Protein AF-A0A3S0I4Z0-F1 (afdb_monomer_lite)

Organism: NCBI:txid32062

Radius of gyration: 18.31 Å; chains: 1; bounding box: 37×24×70 Å

Sequence (140 aa):
MTIPAMDVPRPLPHFSWGRVMVGTLLPLALMAAYLQLLIWFNAPANSFSLDAFSTFLPIFTMLLGVPLLALSAWTEVIQSELSDRAFWGAGIAIGALAGYVLSDMAALPAMIHVLPGGLIGVLVALTLRRMWRRAGAIAC

pLDDT: mean 71.62, std 10.05, range [37.91, 86.44]

Secondary structure (DSSP, 8-state):
-PPP---PPPPPPPP-HHHHHHHHHHHHHHHHHHHHHHHHHH-TTS---HHHHHHHHHHHIIIIIHHHHHHHHHHHHH-TTTHHHHHHHHHHHHHHHHHHHHHHHTTS-HHHHHHHHHHHHHHHHHHHHHHHHHHHHH--

Foldseek 3Di:
DDDPPDPDPQDQQDDDPVLLLCLLQQLLVVLLVVVCVVCVPPPVVQDQDPVVSVVVSVVLSPPQSNVQSVVLSVVCVVDVVVSPVSLLVSLLVSQLVSQQVSCVSSVHNSVVRSVVRSVSSNVSSVVSVVVRVVVSVVVD

Structure (mmCIF, N/CA/C/O backbone):
data_AF-A0A3S0I4Z0-F1
#
_entry.id   AF-A0A3S0I4Z0-F1
#
loop_
_atom_site.group_PDB
_atom_site.id
_atom_site.type_symbol
_atom_site.label_atom_id
_atom_site.label_alt_id
_atom_site.label_comp_id
_atom_site.label_asym_id
_atom_site.label_entity_id
_atom_site.label_seq_id
_atom_site.pdbx_PDB_ins_code
_atom_site.Cartn_x
_atom_site.Cartn_y
_atom_site.Cartn_z
_atom_site.occupancy
_atom_site.B_iso_or_equiv
_atom_site.auth_seq_id
_atom_site.auth_comp_id
_atom_site.auth_asym_id
_atom_site.auth_atom_id
_atom_site.pdbx_PDB_model_num
ATOM 1 N N . MET A 1 1 ? -21.032 12.040 49.216 1.00 56.91 1 MET A N 1
ATOM 2 C CA . MET A 1 1 ? -20.822 10.712 48.602 1.00 56.91 1 MET A CA 1
ATOM 3 C C . MET A 1 1 ? -20.731 10.928 47.100 1.00 56.91 1 MET A C 1
ATOM 5 O O . MET A 1 1 ? -21.746 11.201 46.476 1.00 56.91 1 MET A O 1
ATOM 9 N N . THR A 1 2 ? -19.525 10.961 46.541 1.00 62.00 2 THR A N 1
ATOM 10 C CA . THR A 1 2 ? -19.303 11.073 45.094 1.00 62.00 2 THR A CA 1
ATOM 11 C C . THR A 1 2 ? -19.344 9.670 44.507 1.00 62.00 2 THR A C 1
ATOM 13 O O . THR A 1 2 ? -18.544 8.817 44.880 1.00 62.00 2 THR A O 1
ATOM 16 N N . ILE A 1 3 ? -20.323 9.411 43.646 1.00 55.59 3 ILE A N 1
ATOM 17 C CA . ILE A 1 3 ? -20.418 8.150 42.910 1.00 55.59 3 ILE A CA 1
ATOM 18 C C . ILE A 1 3 ? -19.195 8.094 41.977 1.00 55.59 3 ILE A C 1
ATOM 20 O O . ILE A 1 3 ? -18.976 9.067 41.249 1.00 55.59 3 ILE A O 1
ATOM 24 N N . PRO A 1 4 ? -18.368 7.030 42.009 1.00 59.69 4 PRO A N 1
ATOM 25 C CA . PRO A 1 4 ? -17.282 6.879 41.050 1.00 59.69 4 PRO A CA 1
ATOM 26 C C . PRO A 1 4 ? -17.889 6.860 39.649 1.00 59.69 4 PRO A C 1
ATOM 28 O O . PRO A 1 4 ? -18.862 6.146 39.407 1.00 59.69 4 PRO A O 1
ATOM 31 N N . ALA A 1 5 ? -17.355 7.689 38.751 1.00 60.56 5 ALA A N 1
ATOM 32 C CA . ALA A 1 5 ? -17.762 7.678 37.356 1.00 60.56 5 ALA A CA 1
ATOM 33 C C . ALA A 1 5 ? -17.619 6.240 36.844 1.00 60.56 5 ALA A C 1
ATOM 35 O O . ALA A 1 5 ? -16.514 5.702 36.821 1.00 60.56 5 ALA A O 1
ATOM 36 N N . MET A 1 6 ? -18.741 5.596 36.512 1.00 59.97 6 MET A N 1
ATOM 37 C CA . MET A 1 6 ? -18.698 4.327 35.800 1.00 59.97 6 MET A CA 1
ATOM 38 C C . MET A 1 6 ? -17.973 4.588 34.486 1.00 59.97 6 MET A C 1
ATOM 40 O O . MET A 1 6 ? -18.370 5.488 33.742 1.00 59.97 6 MET A O 1
ATOM 44 N N . ASP A 1 7 ? -16.917 3.822 34.223 1.00 58.88 7 ASP A N 1
ATOM 45 C CA . ASP A 1 7 ? -16.251 3.803 32.928 1.00 58.88 7 ASP A CA 1
ATOM 46 C C . ASP A 1 7 ? -17.288 3.408 31.877 1.00 58.88 7 ASP A C 1
ATOM 48 O O . ASP A 1 7 ? -17.629 2.237 31.709 1.00 58.88 7 ASP A O 1
ATOM 52 N N . VAL A 1 8 ? -17.852 4.414 31.207 1.00 58.03 8 VAL A N 1
ATOM 53 C CA . VAL A 1 8 ? -18.765 4.204 30.091 1.00 58.03 8 VAL A CA 1
ATOM 54 C C . VAL A 1 8 ? -17.971 3.436 29.036 1.00 58.03 8 VAL A C 1
ATOM 56 O O . VAL A 1 8 ? -16.929 3.939 28.593 1.00 58.03 8 VAL A O 1
ATOM 59 N N . PRO A 1 9 ? -18.412 2.229 28.633 1.00 54.56 9 PRO A N 1
ATOM 60 C CA . PRO A 1 9 ? -17.736 1.471 27.595 1.00 54.56 9 PRO A CA 1
ATOM 61 C C . PRO A 1 9 ? -17.621 2.354 26.357 1.00 54.56 9 PRO A C 1
ATOM 63 O O . PRO A 1 9 ? -18.632 2.784 25.799 1.00 54.56 9 PRO A O 1
ATOM 66 N N . ARG A 1 10 ? -16.389 2.676 25.946 1.00 60.28 10 ARG A N 1
ATOM 67 C CA . ARG A 1 10 ? -16.190 3.407 24.693 1.00 60.28 10 ARG A CA 1
ATOM 68 C C . ARG A 1 10 ? -16.779 2.555 23.568 1.00 60.28 10 ARG A C 1
ATOM 70 O O . ARG A 1 10 ? -16.507 1.351 23.546 1.00 60.28 10 ARG A O 1
ATOM 77 N N . PRO A 1 11 ? -17.562 3.141 22.648 1.00 55.72 11 PRO A N 1
ATOM 78 C CA . PRO A 1 11 ? -18.112 2.395 21.526 1.00 55.72 11 PRO A CA 1
ATOM 79 C C . PRO A 1 11 ? -16.964 1.732 20.761 1.00 55.72 11 PRO 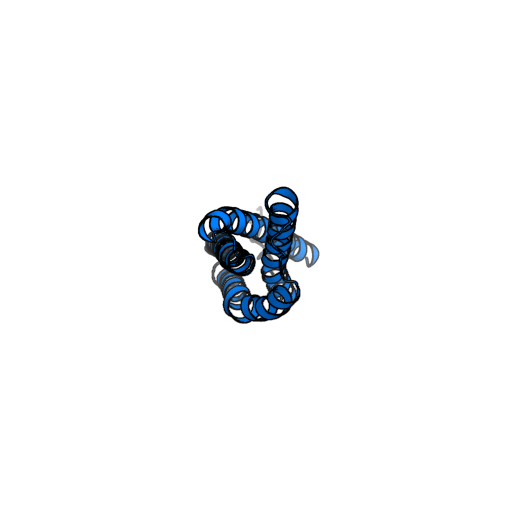A C 1
ATOM 81 O O . PRO A 1 11 ? -15.992 2.386 20.368 1.00 55.72 11 PRO A O 1
ATOM 84 N N . LEU A 1 12 ? -17.061 0.416 20.583 1.00 55.69 12 LEU A N 1
ATOM 85 C CA . LEU A 1 12 ? -16.114 -0.316 19.755 1.00 55.69 12 LEU A CA 1
ATOM 86 C C . LEU A 1 12 ? -16.255 0.178 18.307 1.00 55.69 12 LEU A C 1
ATOM 88 O O . LEU A 1 12 ? -17.379 0.353 17.827 1.00 55.69 12 LEU A O 1
ATOM 92 N N . PRO A 1 13 ? -15.147 0.424 17.589 1.00 58.25 13 PRO A N 1
ATOM 93 C CA . PRO A 1 13 ? -15.223 0.838 16.198 1.00 58.25 13 PRO A CA 1
ATOM 94 C C . PRO A 1 13 ? -15.925 -0.246 15.369 1.00 58.25 13 PRO A C 1
ATOM 96 O O . PRO A 1 13 ? -15.509 -1.401 15.351 1.00 58.25 13 PRO A O 1
ATOM 99 N N . HIS A 1 14 ? -16.989 0.128 14.653 1.00 64.25 14 HIS A N 1
ATOM 100 C CA . HIS A 1 14 ? -17.684 -0.800 13.764 1.00 64.25 14 HIS A CA 1
ATOM 101 C C . HIS A 1 14 ? -16.761 -1.265 12.629 1.00 64.25 14 HIS A C 1
ATOM 103 O O . HIS A 1 14 ? -16.155 -0.451 11.917 1.00 64.25 14 HIS A O 1
ATOM 109 N N . PHE A 1 15 ? -16.689 -2.584 12.444 1.00 65.56 15 PHE A N 1
ATOM 110 C CA . PHE A 1 15 ? -16.046 -3.199 11.288 1.00 65.56 15 PHE A CA 1
ATOM 111 C C . PHE A 1 15 ? -16.719 -2.710 9.995 1.00 65.56 15 PHE A C 1
ATOM 113 O O . PHE A 1 15 ? -17.944 -2.677 9.890 1.00 65.56 15 PHE A O 1
ATOM 120 N N . SER A 1 16 ? -15.919 -2.308 9.005 1.00 71.00 16 SER A N 1
ATOM 121 C CA . SER A 1 16 ? -16.419 -1.801 7.725 1.00 71.00 16 SER A CA 1
ATOM 122 C C . SER A 1 16 ? -15.540 -2.283 6.580 1.00 71.00 16 SER A C 1
ATOM 124 O O . SER A 1 16 ? -14.376 -1.891 6.470 1.00 71.00 16 SER A O 1
ATOM 126 N N . TRP A 1 17 ? -16.135 -3.067 5.680 1.00 69.38 17 TRP A N 1
ATOM 127 C CA . TRP A 1 17 ? -15.495 -3.520 4.444 1.00 69.38 17 TRP A CA 1
ATOM 128 C C . TRP A 1 17 ? -14.996 -2.362 3.576 1.00 69.38 17 TRP A C 1
ATOM 130 O O . TRP A 1 17 ? -13.924 -2.461 2.989 1.00 69.38 17 TRP A O 1
ATOM 140 N N . GLY A 1 18 ? -15.704 -1.227 3.562 1.00 73.81 18 GLY A N 1
ATOM 141 C CA . GLY A 1 18 ? -15.259 -0.033 2.841 1.00 73.81 18 GLY A CA 1
ATOM 142 C C . GLY A 1 18 ? -13.913 0.493 3.347 1.00 73.81 18 GLY A C 1
ATOM 143 O O . GLY A 1 18 ? -13.058 0.861 2.549 1.00 73.81 18 GLY A O 1
ATOM 144 N N . ARG A 1 19 ? -13.669 0.465 4.664 1.00 70.19 19 ARG A N 1
ATOM 145 C CA . ARG A 1 19 ? -12.392 0.915 5.253 1.00 70.19 19 ARG A CA 1
ATOM 146 C C . ARG A 1 19 ? -11.254 -0.060 4.973 1.00 70.19 19 ARG A C 1
ATOM 148 O O . ARG A 1 19 ? -10.139 0.381 4.712 1.00 70.19 19 ARG A O 1
ATOM 155 N N . VAL A 1 20 ? -11.551 -1.360 4.962 1.00 71.56 20 VAL A N 1
ATOM 156 C CA . VAL A 1 20 ? -10.606 -2.402 4.534 1.00 71.56 20 VAL A CA 1
ATOM 157 C C . VAL A 1 20 ? -10.227 -2.194 3.064 1.00 71.56 20 VAL A C 1
ATOM 159 O O . VAL A 1 20 ? -9.044 -2.158 2.737 1.00 71.56 20 VAL A O 1
ATOM 162 N N . MET A 1 21 ? -11.196 -1.954 2.175 1.00 74.19 21 MET A N 1
ATOM 163 C CA . MET A 1 21 ? -10.908 -1.670 0.763 1.00 74.19 21 MET A CA 1
ATOM 164 C C . MET A 1 21 ? -10.097 -0.383 0.577 1.00 74.19 21 MET A C 1
ATOM 166 O O . MET A 1 21 ? -9.104 -0.381 -0.142 1.00 74.19 21 MET A O 1
ATOM 170 N N . VAL A 1 22 ? -10.445 0.705 1.267 1.00 77.50 22 VAL A N 1
ATOM 171 C CA . VAL A 1 22 ? -9.654 1.946 1.201 1.00 77.50 22 VAL A CA 1
ATOM 172 C C . VAL A 1 22 ? -8.230 1.708 1.701 1.00 77.50 22 VAL A C 1
ATOM 174 O O . VAL A 1 22 ? -7.275 2.169 1.082 1.00 77.50 22 VAL A O 1
ATOM 177 N N . GLY A 1 23 ? -8.068 0.954 2.788 1.00 71.69 23 GLY A N 1
ATOM 178 C CA . GLY A 1 23 ? -6.754 0.719 3.367 1.00 71.69 23 GLY A CA 1
ATOM 179 C C . GLY A 1 23 ? -5.833 -0.178 2.555 1.00 71.69 23 GLY A C 1
ATOM 180 O O . GLY A 1 23 ? -4.619 -0.106 2.719 1.00 71.69 23 GLY A O 1
ATOM 181 N N . THR A 1 24 ? -6.400 -0.988 1.669 1.00 74.94 24 THR A N 1
ATOM 182 C CA . THR A 1 24 ? -5.657 -1.870 0.764 1.00 74.94 24 THR A CA 1
ATOM 183 C C . THR A 1 24 ? -5.338 -1.199 -0.560 1.00 74.94 24 THR A C 1
ATOM 185 O O . THR A 1 24 ? -4.229 -1.344 -1.067 1.00 74.94 24 THR A O 1
ATOM 188 N N . LEU A 1 25 ? -6.285 -0.429 -1.097 1.00 78.69 25 LEU A N 1
ATOM 189 C CA . LEU A 1 25 ? -6.142 0.248 -2.383 1.00 78.69 25 LEU A CA 1
ATOM 190 C C . LEU A 1 25 ? -5.256 1.491 -2.295 1.00 78.69 25 LEU A C 1
ATOM 192 O O . LEU A 1 25 ? -4.503 1.774 -3.225 1.00 78.69 25 LEU A O 1
ATOM 196 N N . LEU A 1 26 ? -5.316 2.232 -1.186 1.00 81.25 26 LEU A N 1
ATOM 197 C CA . LEU A 1 26 ? -4.581 3.488 -1.052 1.00 81.25 26 LEU A CA 1
ATOM 198 C C . LEU A 1 26 ? -3.047 3.315 -1.094 1.00 81.25 26 LEU A C 1
ATOM 200 O O . LEU A 1 26 ? -2.412 4.074 -1.826 1.00 81.25 26 LEU A O 1
ATOM 204 N N . PRO A 1 27 ? -2.419 2.335 -0.407 1.00 80.50 27 PRO A N 1
ATOM 205 C CA . PRO A 1 27 ? -0.981 2.098 -0.523 1.00 80.50 27 PRO A CA 1
ATOM 206 C C . PRO A 1 27 ? -0.571 1.710 -1.945 1.00 80.50 27 PRO A C 1
ATOM 208 O O . PRO A 1 27 ? 0.453 2.182 -2.429 1.00 80.50 27 PRO A O 1
ATOM 211 N N . LEU A 1 28 ? -1.386 0.899 -2.631 1.00 79.94 28 LEU A N 1
ATOM 212 C CA . LEU A 1 28 ? -1.139 0.480 -4.013 1.00 79.94 28 LEU A CA 1
ATOM 213 C C . LEU A 1 28 ? -1.180 1.669 -4.977 1.00 79.94 28 LEU A C 1
ATOM 215 O O . LEU A 1 28 ? -0.272 1.833 -5.788 1.00 79.94 28 LEU A O 1
ATOM 219 N N . ALA A 1 29 ? -2.193 2.530 -4.854 1.00 81.81 29 ALA A N 1
ATOM 220 C CA . ALA A 1 29 ? -2.325 3.729 -5.676 1.00 81.81 29 ALA A CA 1
ATOM 221 C C . ALA A 1 29 ? -1.175 4.721 -5.439 1.00 81.81 29 ALA A C 1
ATOM 223 O O . ALA A 1 29 ? -0.592 5.234 -6.394 1.00 81.81 29 ALA A O 1
ATOM 224 N N . LEU A 1 30 ? -0.813 4.961 -4.174 1.00 83.12 30 LEU A N 1
ATOM 225 C CA . LEU A 1 30 ? 0.297 5.850 -3.820 1.00 83.12 30 LEU A CA 1
ATOM 226 C C . LEU A 1 30 ? 1.641 5.304 -4.305 1.00 83.12 30 LEU A C 1
ATOM 228 O O . LEU A 1 30 ? 2.466 6.070 -4.800 1.00 83.12 30 LEU A O 1
ATOM 232 N N . MET A 1 31 ? 1.853 3.993 -4.203 1.00 85.94 31 MET A N 1
ATOM 233 C CA . MET A 1 31 ? 3.080 3.360 -4.671 1.00 85.94 31 MET A CA 1
ATOM 234 C C . MET A 1 31 ? 3.192 3.390 -6.199 1.00 85.94 31 MET A C 1
ATOM 236 O O . MET A 1 31 ? 4.256 3.708 -6.727 1.00 85.94 31 MET A O 1
ATOM 240 N N . ALA A 1 32 ? 2.097 3.143 -6.920 1.00 82.19 32 ALA A N 1
ATOM 241 C CA . ALA A 1 32 ? 2.072 3.274 -8.375 1.00 82.19 32 ALA A CA 1
ATOM 242 C C . ALA A 1 32 ? 2.346 4.717 -8.825 1.00 82.19 32 ALA A C 1
ATOM 244 O O . ALA A 1 32 ? 3.153 4.935 -9.725 1.00 82.19 32 ALA A O 1
ATOM 245 N N . ALA A 1 33 ? 1.746 5.710 -8.158 1.00 82.69 33 ALA A N 1
ATOM 246 C CA . ALA A 1 33 ? 2.013 7.123 -8.430 1.00 82.69 33 ALA A CA 1
ATOM 247 C C . ALA A 1 33 ? 3.482 7.495 -8.162 1.00 82.69 33 ALA A C 1
ATOM 249 O O . ALA A 1 33 ? 4.101 8.198 -8.961 1.00 82.69 33 ALA A O 1
ATOM 250 N N . TYR A 1 34 ? 4.054 6.993 -7.065 1.00 82.69 34 TYR A N 1
ATOM 251 C CA . TYR A 1 34 ? 5.467 7.175 -6.744 1.00 82.69 34 TYR A CA 1
ATOM 252 C C . TYR A 1 34 ? 6.385 6.579 -7.823 1.00 82.69 34 TYR A C 1
ATOM 254 O O . TYR A 1 34 ? 7.295 7.265 -8.287 1.00 82.69 34 TYR A O 1
ATOM 262 N N . LEU A 1 35 ? 6.131 5.345 -8.267 1.00 81.69 35 LEU A N 1
ATOM 263 C CA . LEU A 1 35 ? 6.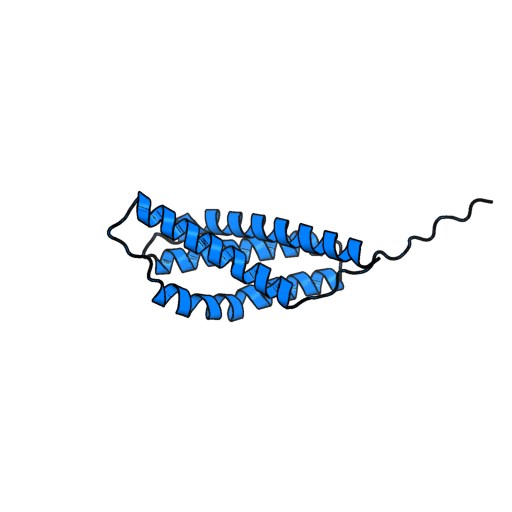935 4.707 -9.314 1.00 81.69 35 LEU A CA 1
ATOM 264 C C . LEU A 1 35 ? 6.780 5.409 -10.662 1.00 81.69 35 LEU A C 1
ATOM 266 O O . LEU A 1 35 ? 7.778 5.625 -11.341 1.00 81.69 35 LEU A O 1
ATOM 270 N N . GLN A 1 36 ? 5.567 5.838 -11.017 1.00 81.38 36 GLN A N 1
ATOM 271 C CA . GLN A 1 36 ? 5.325 6.619 -12.229 1.00 81.38 36 GLN A CA 1
ATOM 272 C C . GLN A 1 36 ? 6.138 7.921 -12.233 1.00 81.38 36 GLN A C 1
ATOM 274 O O . GLN A 1 36 ? 6.760 8.256 -13.241 1.00 81.38 36 GLN A O 1
ATOM 279 N N . LEU A 1 37 ? 6.167 8.644 -11.108 1.00 80.56 37 LEU A N 1
ATOM 280 C CA . LEU A 1 37 ? 6.993 9.844 -10.955 1.00 80.56 37 LEU A CA 1
ATOM 281 C C . LEU A 1 37 ? 8.484 9.505 -11.070 1.00 80.56 37 LEU A C 1
ATOM 283 O O . LEU A 1 37 ? 9.214 10.175 -11.797 1.00 80.56 37 LEU A O 1
ATOM 287 N N . LEU A 1 38 ? 8.941 8.450 -10.392 1.00 80.25 38 LEU A N 1
ATOM 288 C CA . LEU A 1 38 ? 10.347 8.046 -10.404 1.00 80.25 38 LEU A CA 1
ATOM 289 C C . LEU A 1 38 ? 10.827 7.671 -11.812 1.00 80.25 38 LEU A C 1
ATOM 291 O O . LEU A 1 38 ? 11.910 8.099 -12.215 1.00 80.25 38 LEU A O 1
ATOM 295 N N . ILE A 1 39 ? 10.014 6.926 -12.560 1.00 78.94 39 ILE A N 1
ATOM 296 C CA . ILE A 1 39 ? 10.264 6.546 -13.955 1.00 78.94 39 ILE A CA 1
ATOM 297 C C . ILE A 1 39 ? 10.315 7.783 -14.847 1.00 78.94 39 ILE A C 1
ATOM 299 O O . ILE A 1 39 ? 11.257 7.932 -15.622 1.00 78.94 39 ILE A O 1
ATOM 303 N N . TRP A 1 40 ? 9.362 8.706 -14.693 1.00 77.69 40 TRP A N 1
ATOM 304 C CA . TRP A 1 40 ? 9.340 9.942 -15.472 1.00 77.69 40 TRP A CA 1
ATOM 305 C C . TRP A 1 40 ? 10.633 10.755 -15.292 1.00 77.69 40 TRP A C 1
ATOM 307 O O . TRP A 1 40 ? 11.190 11.242 -16.274 1.00 77.69 40 TRP A O 1
ATOM 317 N N . PHE A 1 41 ? 11.155 10.851 -14.066 1.00 81.00 41 PHE A N 1
ATOM 318 C CA . PHE A 1 41 ? 12.375 11.619 -13.797 1.00 81.00 41 PHE A CA 1
ATOM 319 C C . PHE A 1 41 ? 13.684 10.880 -14.113 1.00 81.00 41 PHE A C 1
ATOM 321 O O . PHE A 1 41 ? 14.651 11.535 -14.494 1.00 81.00 41 PHE A O 1
ATOM 328 N N . ASN A 1 42 ? 13.749 9.553 -13.945 1.00 77.00 42 ASN A N 1
ATOM 329 C CA . ASN A 1 42 ? 15.023 8.814 -13.979 1.00 77.00 42 ASN A CA 1
ATOM 330 C C . ASN A 1 42 ? 15.174 7.849 -15.162 1.00 77.00 42 ASN A C 1
ATOM 332 O O . ASN A 1 42 ? 16.298 7.492 -15.510 1.00 77.00 42 ASN A O 1
ATOM 336 N N . ALA A 1 43 ? 14.076 7.397 -15.768 1.00 67.75 43 ALA A N 1
ATOM 337 C CA . ALA A 1 43 ? 14.103 6.395 -16.829 1.00 67.75 43 ALA A CA 1
ATOM 338 C C . ALA A 1 43 ? 12.891 6.537 -17.771 1.00 67.75 43 ALA A C 1
ATOM 340 O O . ALA A 1 43 ? 12.086 5.613 -17.863 1.00 67.75 43 ALA A O 1
ATOM 341 N N . PRO A 1 44 ? 12.756 7.656 -18.511 1.00 63.94 44 PRO A N 1
ATOM 342 C CA . PRO A 1 44 ? 11.593 7.913 -19.370 1.00 63.94 44 PRO A CA 1
ATOM 343 C C . PRO A 1 44 ? 11.441 6.910 -20.526 1.00 63.94 44 PRO A C 1
ATOM 345 O O . PRO A 1 44 ? 10.391 6.858 -21.159 1.00 63.94 44 PRO A O 1
ATOM 348 N N . ALA A 1 45 ? 12.481 6.115 -20.805 1.00 67.94 45 ALA A N 1
ATOM 349 C CA . ALA A 1 45 ? 12.436 5.012 -21.761 1.00 67.94 45 ALA A CA 1
ATOM 350 C C . ALA A 1 45 ? 11.687 3.774 -21.230 1.00 67.94 45 ALA A C 1
ATOM 352 O O . ALA A 1 45 ? 11.224 2.962 -22.027 1.00 67.94 45 ALA A O 1
ATOM 353 N N . ASN A 1 46 ? 11.545 3.635 -19.909 1.00 64.94 46 ASN A N 1
ATOM 354 C CA . ASN A 1 46 ? 10.736 2.589 -19.299 1.00 64.94 46 ASN A CA 1
ATOM 355 C C . ASN A 1 46 ? 9.307 3.116 -19.153 1.00 64.94 46 ASN A C 1
ATOM 357 O O . ASN A 1 46 ? 9.086 4.177 -18.578 1.00 64.94 46 ASN A O 1
ATOM 361 N N . SER A 1 47 ? 8.320 2.390 -19.666 1.00 63.09 47 SER A N 1
ATOM 362 C CA . SER A 1 47 ? 6.912 2.720 -19.461 1.00 63.09 47 SER A CA 1
ATOM 363 C C . SER A 1 47 ? 6.341 1.843 -18.352 1.00 63.09 47 SER A C 1
ATOM 365 O O . SER A 1 47 ? 6.350 0.616 -18.434 1.00 63.09 47 SER A O 1
ATOM 367 N N . PHE A 1 48 ? 5.817 2.469 -17.298 1.00 68.25 48 PHE A N 1
ATOM 368 C CA . PHE A 1 48 ? 4.952 1.761 -16.362 1.00 68.25 48 PHE A CA 1
ATOM 369 C C . PHE A 1 48 ? 3.679 1.355 -17.112 1.00 68.25 48 PHE A C 1
ATOM 371 O O . PHE A 1 48 ? 2.927 2.210 -17.587 1.00 68.25 48 PHE A O 1
ATOM 378 N N . SER A 1 49 ? 3.450 0.053 -17.274 1.00 71.31 49 SER A N 1
ATOM 379 C CA . SER A 1 49 ? 2.281 -0.437 -18.003 1.00 71.31 49 SER A CA 1
ATOM 380 C C . SER A 1 49 ? 1.025 -0.335 -17.133 1.00 71.31 49 SER A C 1
ATOM 382 O O . SER A 1 49 ? 0.870 -1.063 -16.150 1.00 71.31 49 SER A O 1
ATOM 384 N N . LEU A 1 50 ? 0.102 0.555 -17.514 1.00 67.12 50 LEU A N 1
ATOM 385 C CA . LEU A 1 50 ? -1.221 0.676 -16.886 1.00 67.12 50 LEU A CA 1
ATOM 386 C C . LEU A 1 50 ? -2.049 -0.613 -17.021 1.00 67.12 50 LEU A C 1
ATOM 388 O O . LEU A 1 50 ? -2.829 -0.942 -16.125 1.00 67.12 50 LEU A O 1
ATOM 392 N N . ASP A 1 51 ? -1.843 -1.374 -18.095 1.00 66.88 51 ASP A N 1
ATOM 393 C CA . ASP A 1 51 ? -2.500 -2.667 -18.316 1.00 66.88 51 ASP A CA 1
ATOM 394 C C . ASP A 1 51 ? -1.996 -3.719 -17.323 1.00 66.88 51 ASP A C 1
ATOM 396 O O . ASP A 1 51 ? -2.778 -4.458 -16.717 1.00 66.88 51 ASP A O 1
ATOM 400 N N . ALA A 1 52 ? -0.684 -3.740 -17.073 1.00 66.44 52 ALA A N 1
ATOM 401 C CA . ALA A 1 52 ? -0.118 -4.592 -16.037 1.00 66.44 52 ALA A CA 1
ATOM 402 C C . ALA A 1 52 ? -0.649 -4.162 -14.659 1.00 66.44 52 ALA A C 1
ATOM 404 O O . ALA A 1 52 ? -1.149 -4.993 -13.900 1.00 66.44 52 ALA A O 1
ATOM 405 N N . PHE A 1 53 ? -0.633 -2.860 -14.350 1.00 68.25 53 PHE A N 1
ATOM 406 C CA . PHE A 1 53 ? -1.155 -2.332 -13.086 1.00 68.25 53 PHE A CA 1
ATOM 407 C C . PHE A 1 53 ? -2.620 -2.719 -12.838 1.00 68.25 53 PHE A C 1
ATOM 409 O O . PHE A 1 53 ? -2.947 -3.226 -11.767 1.00 68.25 53 PHE A O 1
ATOM 416 N N . SER A 1 54 ? -3.495 -2.541 -13.830 1.00 70.12 54 SER A N 1
ATOM 417 C CA . SER A 1 54 ? -4.923 -2.866 -13.713 1.00 70.12 54 SER A CA 1
ATOM 418 C C . SER A 1 54 ? -5.203 -4.366 -13.575 1.00 70.12 54 SER A C 1
ATOM 420 O O . SER A 1 54 ? -6.192 -4.736 -12.943 1.00 70.12 54 SER A O 1
ATOM 422 N N . THR A 1 55 ? -4.314 -5.228 -14.075 1.00 69.00 55 THR A N 1
ATOM 423 C CA . THR A 1 55 ? -4.411 -6.688 -13.912 1.00 69.00 55 THR A CA 1
ATOM 424 C C . THR A 1 55 ? -3.956 -7.143 -12.522 1.00 69.00 55 THR A C 1
ATOM 426 O O . THR A 1 55 ? -4.588 -8.005 -11.907 1.00 69.00 55 THR A O 1
ATOM 429 N N . PHE A 1 56 ? -2.879 -6.557 -11.990 1.00 66.25 56 PHE A N 1
ATOM 430 C CA . PHE A 1 56 ? -2.309 -6.960 -10.700 1.00 66.25 56 PHE A CA 1
ATOM 431 C C . PHE A 1 56 ? -2.990 -6.302 -9.496 1.00 66.25 56 PHE A C 1
ATOM 433 O O . PHE A 1 56 ? -3.063 -6.919 -8.433 1.00 66.25 56 PHE A O 1
ATOM 440 N N . LEU A 1 57 ? -3.535 -5.091 -9.646 1.00 70.56 57 LEU A N 1
ATOM 441 C CA . LEU A 1 57 ? -4.193 -4.345 -8.566 1.00 70.56 57 LEU A CA 1
ATOM 442 C C . LEU A 1 57 ? -5.326 -5.141 -7.872 1.00 70.56 57 LEU A C 1
ATOM 444 O O . LEU A 1 57 ? -5.320 -5.208 -6.636 1.00 70.56 57 LEU A O 1
ATOM 448 N N . PRO A 1 58 ? -6.267 -5.792 -8.590 1.00 68.50 58 PRO A N 1
ATOM 449 C CA . PRO A 1 58 ? -7.322 -6.592 -7.969 1.00 68.50 58 PRO A CA 1
ATOM 450 C C . PRO A 1 58 ? -6.762 -7.825 -7.260 1.00 68.50 58 PRO A C 1
ATOM 452 O O . PRO A 1 58 ? -7.174 -8.127 -6.141 1.00 68.50 58 PRO A O 1
ATOM 455 N N . ILE A 1 59 ? -5.786 -8.498 -7.879 1.00 69.69 59 ILE A N 1
ATOM 456 C CA . ILE A 1 59 ? -5.145 -9.705 -7.341 1.00 69.69 59 ILE A CA 1
ATOM 457 C C . ILE A 1 59 ? -4.450 -9.380 -6.016 1.00 69.69 59 ILE A C 1
ATOM 459 O O . ILE A 1 59 ? -4.636 -10.080 -5.022 1.00 69.69 59 ILE A O 1
ATOM 463 N N . PHE A 1 60 ? -3.716 -8.270 -5.968 1.00 65.50 60 PHE A N 1
ATOM 464 C CA . PHE A 1 60 ? -3.011 -7.819 -4.771 1.00 65.50 60 PHE A CA 1
ATOM 465 C C . PHE A 1 60 ? -3.950 -7.470 -3.622 1.00 65.50 60 PHE A C 1
ATOM 467 O O . PHE A 1 60 ? -3.741 -7.846 -2.463 1.00 65.50 60 PHE A O 1
ATOM 474 N N . THR A 1 61 ? -5.014 -6.753 -3.971 1.00 67.38 61 THR A N 1
ATOM 475 C CA . THR A 1 61 ? -6.052 -6.348 -3.032 1.00 67.38 61 THR A CA 1
ATOM 476 C C . THR A 1 61 ? -6.743 -7.581 -2.453 1.00 67.38 61 THR A C 1
ATOM 478 O O . THR A 1 61 ? -6.897 -7.669 -1.238 1.00 67.38 61 THR A O 1
ATOM 481 N N . MET A 1 62 ? -7.093 -8.563 -3.289 1.00 67.62 62 MET A N 1
ATOM 482 C CA . MET A 1 62 ? -7.813 -9.769 -2.870 1.00 67.62 62 MET A CA 1
ATOM 483 C C . MET A 1 62 ? -6.954 -10.763 -2.083 1.00 67.62 62 MET A C 1
ATOM 485 O O . MET A 1 62 ? -7.423 -11.291 -1.077 1.00 67.62 62 MET A O 1
ATOM 489 N N . LEU A 1 63 ? -5.718 -11.030 -2.514 1.00 66.69 63 LEU A N 1
ATOM 490 C CA . LEU A 1 63 ? -4.902 -12.099 -1.927 1.00 66.69 63 LEU A CA 1
ATOM 491 C C . LEU A 1 63 ? -4.215 -11.701 -0.620 1.00 66.69 63 LEU A C 1
ATOM 493 O O . LEU A 1 63 ? -3.932 -12.568 0.203 1.00 66.69 63 LEU A O 1
ATOM 497 N N . LEU A 1 64 ? -3.910 -10.416 -0.434 1.00 64.81 64 LEU A N 1
ATOM 498 C CA . LEU A 1 64 ? -2.994 -9.979 0.625 1.00 64.81 64 LEU A CA 1
ATOM 499 C C . LEU A 1 64 ? -3.508 -8.764 1.376 1.00 64.81 64 LEU A C 1
ATOM 501 O O . LEU A 1 64 ? -3.577 -8.791 2.604 1.00 64.81 64 LEU A O 1
ATOM 505 N N . GLY A 1 65 ? -3.924 -7.725 0.651 1.00 66.38 65 GLY A N 1
ATOM 506 C CA . GLY A 1 65 ? -4.436 -6.516 1.276 1.00 66.38 65 GLY A CA 1
ATOM 507 C C . GLY A 1 65 ? -5.643 -6.806 2.169 1.00 66.38 65 GLY A C 1
ATOM 508 O O . GLY A 1 65 ? -5.633 -6.493 3.361 1.00 66.38 65 GLY A O 1
ATOM 509 N N . VAL A 1 66 ? -6.695 -7.379 1.580 1.00 69.62 66 VAL A N 1
ATOM 510 C CA . VAL A 1 66 ? -7.974 -7.600 2.259 1.00 69.62 66 VAL A CA 1
ATOM 511 C C . VAL A 1 66 ? -7.811 -8.559 3.440 1.00 69.62 66 VAL A C 1
ATOM 513 O O . VAL A 1 66 ? -8.267 -8.196 4.521 1.00 69.62 66 VAL A O 1
ATOM 516 N N . PRO A 1 67 ? -7.115 -9.706 3.318 1.00 70.00 67 PRO A N 1
ATOM 517 C CA . PRO A 1 67 ? -6.871 -10.590 4.455 1.00 70.00 67 PRO A CA 1
ATOM 518 C C . PRO A 1 67 ? -6.089 -9.929 5.592 1.00 70.00 67 PRO A C 1
ATOM 520 O O . PRO A 1 67 ? -6.487 -10.067 6.745 1.00 70.00 67 PRO A O 1
ATOM 523 N N . LEU A 1 68 ? -5.019 -9.178 5.301 1.00 68.19 68 LEU A N 1
ATOM 524 C CA . LEU A 1 68 ? -4.188 -8.546 6.336 1.00 68.19 68 LEU A CA 1
ATOM 525 C C . LEU A 1 68 ? -4.923 -7.420 7.073 1.00 68.19 68 LEU A C 1
ATOM 527 O O . LEU A 1 68 ? -4.814 -7.314 8.295 1.00 68.19 68 LEU A O 1
ATOM 531 N N . LEU A 1 69 ? -5.696 -6.601 6.355 1.00 66.88 69 LEU A N 1
ATOM 532 C CA . LEU A 1 69 ? -6.511 -5.550 6.972 1.00 66.88 69 LEU A CA 1
ATOM 533 C C . LEU A 1 69 ? -7.777 -6.091 7.644 1.00 66.88 69 LEU A C 1
ATOM 535 O O . LEU A 1 69 ? -8.217 -5.529 8.644 1.00 66.88 69 LEU A O 1
ATOM 539 N N . ALA A 1 70 ? -8.351 -7.186 7.143 1.00 67.69 70 ALA A N 1
ATOM 540 C CA . ALA A 1 70 ? -9.445 -7.876 7.818 1.00 67.69 70 ALA A CA 1
ATOM 541 C C . ALA A 1 70 ? -8.959 -8.532 9.116 1.00 67.69 70 ALA A C 1
ATOM 543 O O . ALA A 1 70 ? -9.619 -8.388 10.140 1.00 67.69 70 ALA A O 1
ATOM 544 N N . LEU A 1 71 ? -7.791 -9.183 9.102 1.00 68.19 71 LEU A N 1
ATOM 545 C CA . LEU A 1 71 ? -7.163 -9.748 10.297 1.00 68.19 71 LEU A CA 1
ATOM 546 C C . LEU A 1 71 ? -6.821 -8.660 11.315 1.00 68.19 71 LEU A C 1
ATOM 548 O O . LEU A 1 71 ? -7.137 -8.832 12.487 1.00 68.19 71 LEU A O 1
ATOM 552 N N . SER A 1 72 ? -6.250 -7.525 10.895 1.00 63.81 72 SER A N 1
ATOM 553 C CA . SER A 1 72 ? -5.935 -6.436 11.829 1.00 63.81 72 SER A CA 1
ATOM 554 C C . SER A 1 72 ? -7.199 -5.818 12.440 1.00 63.81 72 SER A C 1
ATOM 556 O O . SER A 1 72 ? -7.271 -5.652 13.660 1.00 63.81 72 SER A O 1
ATOM 558 N N . ALA A 1 73 ? -8.238 -5.589 11.634 1.00 66.62 73 ALA A N 1
ATOM 559 C CA . ALA A 1 73 ? -9.531 -5.119 12.126 1.00 66.62 73 ALA A CA 1
ATOM 560 C C . ALA A 1 73 ? -10.207 -6.144 13.057 1.00 66.62 73 ALA A C 1
ATOM 562 O O . ALA A 1 73 ? -10.791 -5.763 14.068 1.00 66.62 73 ALA A O 1
ATOM 563 N N . TRP A 1 74 ? -10.098 -7.444 12.767 1.00 65.81 74 TRP A N 1
ATOM 564 C CA . TRP A 1 74 ? -10.615 -8.505 13.637 1.00 65.81 74 TRP A CA 1
ATOM 565 C C . TRP A 1 74 ? -9.851 -8.545 14.965 1.00 65.81 74 TRP A C 1
ATOM 567 O O . TRP A 1 74 ? -10.466 -8.613 16.029 1.00 65.81 74 TRP A O 1
ATOM 577 N N . THR A 1 75 ? -8.519 -8.435 14.945 1.00 63.69 75 THR A N 1
ATOM 578 C CA . THR A 1 75 ? -7.721 -8.399 16.183 1.00 63.69 75 THR A CA 1
ATOM 579 C C . THR A 1 75 ? -8.070 -7.208 17.072 1.00 63.69 75 THR A C 1
ATOM 581 O O . THR A 1 75 ? -8.062 -7.351 18.290 1.00 63.69 75 THR A O 1
ATOM 584 N N . GLU A 1 76 ? -8.463 -6.071 16.491 1.00 63.38 76 GLU A N 1
ATOM 585 C CA . GLU A 1 76 ? -8.918 -4.893 17.238 1.00 63.38 76 GLU A CA 1
ATOM 586 C C . GLU A 1 76 ? -10.272 -5.115 17.935 1.00 63.38 76 GLU A C 1
ATOM 588 O O . GLU A 1 76 ? -10.483 -4.591 19.028 1.00 63.38 76 GLU A O 1
ATOM 593 N N . VAL A 1 77 ? -11.151 -5.947 17.360 1.00 64.75 77 VAL A N 1
ATOM 594 C CA . VAL A 1 77 ? -12.416 -6.367 17.995 1.00 64.75 77 VAL A CA 1
ATOM 595 C C . VAL A 1 77 ? -12.164 -7.277 19.202 1.00 64.75 77 VAL A C 1
ATOM 597 O O . VAL A 1 77 ? -12.888 -7.186 20.190 1.00 64.75 77 VAL A O 1
ATOM 600 N N . ILE A 1 78 ? -11.149 -8.148 19.141 1.00 65.50 78 ILE A N 1
ATOM 601 C CA . ILE A 1 78 ? -10.851 -9.104 20.222 1.00 65.50 78 ILE A CA 1
ATOM 602 C C . ILE A 1 78 ? -10.013 -8.444 21.330 1.00 65.50 78 ILE A C 1
ATOM 604 O O . ILE A 1 78 ? -10.291 -8.648 22.511 1.00 65.50 78 ILE A O 1
ATOM 608 N N . GLN A 1 79 ? -8.984 -7.668 20.973 1.00 64.44 79 GLN A N 1
ATOM 609 C CA . GLN A 1 79 ? -8.032 -7.061 21.908 1.00 64.44 79 GLN A CA 1
ATOM 610 C C . GLN A 1 79 ? -7.590 -5.672 21.427 1.00 64.44 79 GLN A C 1
ATOM 612 O O . GLN A 1 79 ? -6.684 -5.517 20.604 1.00 64.44 79 GLN A O 1
ATOM 617 N N . SER A 1 80 ? -8.187 -4.636 22.015 1.00 58.00 80 SER A N 1
ATOM 618 C CA . SER A 1 80 ? -7.948 -3.235 21.652 1.00 58.00 80 SER A CA 1
ATOM 619 C C . SER A 1 80 ? -6.497 -2.767 21.855 1.00 58.00 80 SER A C 1
ATOM 621 O O . SER A 1 80 ? -6.063 -1.859 21.151 1.00 58.00 80 SER A O 1
ATOM 623 N N . GLU A 1 81 ? -5.716 -3.391 22.747 1.00 56.59 81 GLU A N 1
ATOM 624 C CA . GLU A 1 81 ? -4.304 -3.032 22.991 1.00 56.59 81 GLU A CA 1
ATOM 625 C C . GLU A 1 81 ? -3.298 -3.752 22.074 1.00 56.59 81 GLU A C 1
ATOM 627 O O . GLU A 1 81 ? -2.234 -3.208 21.774 1.00 56.59 81 GLU A O 1
ATOM 632 N N . LEU A 1 82 ? -3.642 -4.938 21.556 1.00 53.53 82 LEU A N 1
ATOM 633 C CA . LEU A 1 82 ? -2.860 -5.627 20.515 1.00 53.53 82 LEU A CA 1
ATOM 634 C C . LEU A 1 82 ? -3.086 -5.014 19.122 1.00 53.53 82 LEU A C 1
ATOM 636 O O . LEU A 1 82 ? -2.259 -5.199 18.223 1.00 53.53 82 LEU A O 1
ATOM 640 N N . SER A 1 83 ? -4.159 -4.227 18.980 1.00 62.19 83 SER A N 1
ATOM 641 C CA . SER A 1 83 ? -4.585 -3.593 17.731 1.00 62.19 83 SER A CA 1
ATOM 642 C C . SER A 1 83 ? -3.516 -2.703 17.112 1.00 62.19 83 SER A C 1
ATOM 644 O O . SER A 1 83 ? -3.306 -2.756 15.909 1.00 62.19 83 SER A O 1
ATOM 646 N N . ASP A 1 84 ? -2.776 -1.939 17.917 1.00 66.06 84 ASP A N 1
ATOM 647 C CA . ASP A 1 84 ? -1.855 -0.938 17.398 1.00 66.06 84 ASP A CA 1
ATOM 648 C C . ASP A 1 84 ? -0.765 -1.588 16.562 1.00 66.06 84 ASP A C 1
ATOM 650 O O . ASP A 1 84 ? -0.652 -1.330 15.367 1.00 66.06 84 ASP A O 1
ATOM 654 N N . ARG A 1 85 ? 0.038 -2.450 17.189 1.00 70.44 85 ARG A N 1
ATOM 655 C CA . ARG A 1 85 ? 1.201 -3.072 16.549 1.00 70.44 85 ARG A CA 1
ATOM 656 C C . ARG A 1 85 ? 0.788 -3.949 15.371 1.00 70.44 85 ARG A C 1
ATOM 658 O O . ARG A 1 85 ? 1.458 -3.902 14.344 1.00 70.44 85 ARG A O 1
ATOM 665 N N . ALA A 1 86 ? -0.316 -4.687 15.499 1.00 70.56 86 ALA A N 1
ATOM 666 C CA . ALA A 1 86 ? -0.862 -5.502 14.416 1.00 70.56 86 ALA A CA 1
ATOM 667 C C . ALA A 1 86 ? -1.287 -4.635 13.224 1.00 70.56 86 ALA A C 1
ATOM 669 O O . ALA A 1 86 ? -1.003 -4.961 12.073 1.00 70.56 86 ALA A O 1
ATOM 670 N N . PHE A 1 87 ? -1.896 -3.487 13.501 1.00 70.69 87 PHE A N 1
ATOM 671 C CA . PHE A 1 87 ? -2.356 -2.556 12.489 1.00 70.69 87 PHE A CA 1
ATOM 672 C C . PHE A 1 87 ? -1.200 -1.825 11.782 1.00 70.69 87 PHE A C 1
ATOM 674 O O . PHE A 1 87 ? -1.193 -1.719 10.554 1.00 70.69 87 PHE A O 1
ATOM 681 N N . TRP A 1 88 ? -0.173 -1.395 12.525 1.00 74.00 88 TRP A N 1
ATOM 682 C CA . TRP A 1 88 ? 1.072 -0.871 11.944 1.00 74.00 88 TRP A CA 1
ATOM 683 C C . TRP A 1 88 ? 1.784 -1.929 11.099 1.00 74.00 88 TRP A C 1
ATOM 685 O O . TRP A 1 88 ? 2.187 -1.640 9.975 1.00 74.00 88 TRP A O 1
ATOM 695 N N . GLY A 1 89 ? 1.912 -3.151 11.623 1.00 78.62 89 GLY A N 1
ATOM 696 C CA . GLY A 1 89 ? 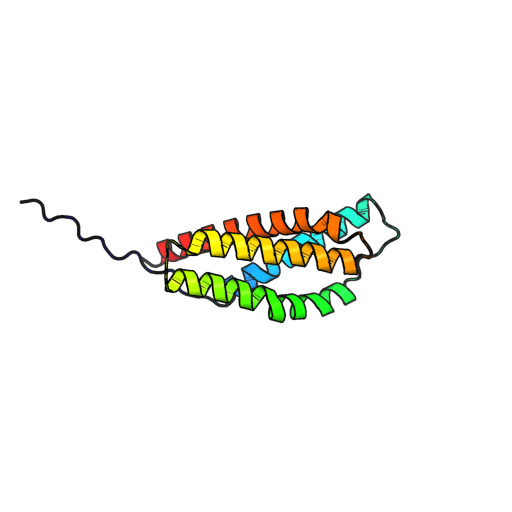2.549 -4.271 10.934 1.00 78.62 89 GLY A CA 1
ATOM 697 C C . GLY A 1 89 ? 1.838 -4.631 9.633 1.00 78.62 89 GLY A C 1
ATOM 698 O O . GLY A 1 89 ? 2.497 -4.787 8.609 1.00 78.62 89 GLY A O 1
ATOM 699 N N . ALA A 1 90 ? 0.502 -4.672 9.640 1.00 78.56 90 ALA A N 1
ATOM 700 C CA . ALA A 1 90 ? -0.298 -4.881 8.436 1.00 78.56 90 ALA A CA 1
ATOM 701 C C . ALA A 1 90 ? -0.076 -3.760 7.410 1.00 78.56 90 ALA A C 1
ATOM 703 O O . ALA A 1 90 ? 0.154 -4.045 6.238 1.00 78.56 90 ALA A O 1
ATOM 704 N N . GLY A 1 91 ? -0.068 -2.497 7.850 1.00 78.00 91 GL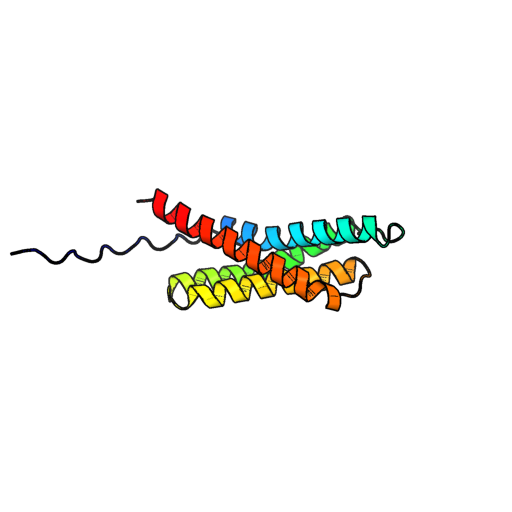Y A N 1
ATOM 705 C CA . GLY A 1 91 ? 0.248 -1.355 6.989 1.00 78.00 91 GLY A CA 1
ATOM 706 C C . GLY A 1 91 ? 1.625 -1.472 6.338 1.00 78.00 91 GLY A C 1
ATOM 707 O O . GLY A 1 91 ? 1.729 -1.401 5.115 1.00 78.00 91 GLY A O 1
ATOM 708 N N . ILE A 1 92 ? 2.668 -1.709 7.143 1.00 82.50 92 ILE A N 1
ATOM 709 C CA . ILE A 1 92 ? 4.050 -1.912 6.677 1.00 82.50 92 ILE A CA 1
ATOM 710 C C . ILE A 1 92 ? 4.107 -3.053 5.664 1.00 82.50 92 ILE A C 1
ATOM 712 O O . ILE A 1 92 ? 4.679 -2.873 4.595 1.00 82.50 92 ILE A O 1
ATOM 716 N N . ALA A 1 93 ? 3.512 -4.204 5.981 1.00 82.31 93 ALA A N 1
ATOM 717 C CA . ALA A 1 93 ? 3.548 -5.382 5.125 1.00 82.31 93 ALA A CA 1
ATOM 718 C C . ALA A 1 93 ? 2.868 -5.123 3.775 1.00 82.31 93 ALA A C 1
ATOM 720 O O . ALA A 1 93 ? 3.463 -5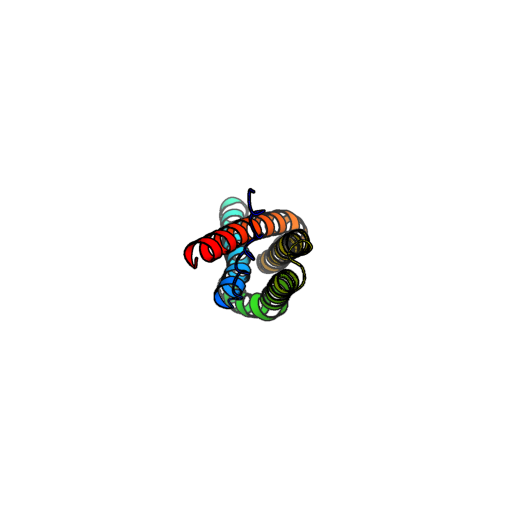.389 2.734 1.00 82.31 93 ALA A O 1
ATOM 721 N N . ILE A 1 94 ? 1.661 -4.546 3.784 1.00 81.69 94 ILE A N 1
ATOM 722 C CA . ILE A 1 94 ? 0.918 -4.217 2.561 1.00 81.69 94 ILE A CA 1
ATOM 723 C C . ILE A 1 94 ? 1.710 -3.225 1.708 1.00 81.69 94 ILE A C 1
ATOM 725 O O . ILE A 1 94 ? 1.867 -3.436 0.507 1.00 81.69 94 ILE A O 1
ATOM 729 N N . GLY A 1 95 ? 2.234 -2.164 2.323 1.00 82.56 95 GLY A N 1
ATOM 730 C CA . GLY A 1 95 ? 3.010 -1.152 1.618 1.00 82.56 95 GLY A CA 1
ATOM 731 C C . GLY A 1 95 ? 4.327 -1.692 1.057 1.00 82.56 95 GLY A C 1
ATOM 732 O O . GLY A 1 95 ? 4.637 -1.470 -0.110 1.00 82.56 95 GLY A O 1
ATOM 733 N N . ALA A 1 96 ? 5.098 -2.426 1.858 1.00 82.12 96 ALA A N 1
ATOM 734 C CA . ALA A 1 96 ? 6.385 -2.997 1.461 1.00 82.12 96 ALA A CA 1
ATOM 735 C C . ALA A 1 96 ? 6.231 -3.988 0.304 1.00 82.12 96 ALA A C 1
ATOM 737 O O . ALA A 1 96 ? 7.015 -3.974 -0.645 1.00 82.12 96 ALA A O 1
ATOM 738 N N . LEU A 1 97 ? 5.180 -4.805 0.356 1.00 81.56 97 LEU A N 1
ATOM 739 C CA . LEU A 1 97 ? 4.858 -5.750 -0.701 1.00 81.56 97 LEU A CA 1
ATOM 740 C C . LEU A 1 97 ? 4.375 -5.032 -1.965 1.00 81.56 97 LEU A C 1
ATOM 742 O O . LEU A 1 97 ? 4.814 -5.384 -3.057 1.00 81.56 97 LEU A O 1
ATOM 746 N N . ALA A 1 98 ? 3.525 -4.006 -1.829 1.00 81.31 98 ALA A N 1
ATOM 747 C CA . ALA A 1 98 ? 3.131 -3.155 -2.953 1.00 81.31 98 ALA A CA 1
ATOM 748 C C . ALA A 1 98 ? 4.365 -2.541 -3.622 1.00 81.31 98 ALA A C 1
ATOM 750 O O . ALA A 1 98 ? 4.454 -2.519 -4.847 1.00 81.31 98 ALA A O 1
ATOM 751 N N . GLY A 1 99 ? 5.342 -2.107 -2.824 1.00 81.31 99 GLY A N 1
ATOM 752 C CA . GLY A 1 99 ? 6.606 -1.603 -3.335 1.00 81.31 99 GLY A CA 1
ATOM 753 C C . GLY A 1 99 ? 7.412 -2.651 -4.086 1.00 81.31 99 GLY A C 1
ATOM 754 O O . GLY A 1 99 ? 7.861 -2.387 -5.194 1.00 81.31 99 GLY A O 1
ATOM 755 N N . TYR A 1 100 ? 7.527 -3.856 -3.533 1.00 83.00 100 TYR A N 1
ATOM 756 C CA . TYR A 1 100 ? 8.207 -4.967 -4.193 1.00 83.00 100 TYR A CA 1
ATOM 757 C C . TYR A 1 100 ? 7.578 -5.302 -5.555 1.00 83.00 100 TYR A C 1
ATOM 759 O O . TYR A 1 100 ? 8.261 -5.277 -6.577 1.00 83.00 100 TYR A O 1
ATOM 767 N N . VAL A 1 101 ? 6.270 -5.569 -5.585 1.00 81.19 101 VAL A N 1
ATOM 768 C CA . VAL A 1 101 ? 5.601 -6.060 -6.799 1.00 81.19 101 VAL A CA 1
ATOM 769 C C . VAL A 1 101 ? 5.449 -4.982 -7.855 1.00 81.19 101 VAL A C 1
ATOM 771 O O . VAL A 1 101 ? 5.729 -5.242 -9.020 1.00 81.19 101 VAL A O 1
ATOM 774 N N . LEU A 1 102 ? 5.069 -3.760 -7.481 1.00 80.44 102 LEU A N 1
ATOM 775 C CA . LEU A 1 102 ? 4.924 -2.701 -8.478 1.00 80.44 102 LEU A CA 1
ATOM 776 C C . LEU A 1 102 ? 6.274 -2.296 -9.080 1.00 80.44 102 LEU A C 1
ATOM 778 O O . LEU A 1 102 ? 6.324 -1.905 -10.243 1.00 80.44 102 LEU A O 1
ATOM 782 N N . SER A 1 103 ? 7.370 -2.414 -8.329 1.00 81.25 103 SER A N 1
ATOM 783 C CA . SER A 1 103 ? 8.707 -2.179 -8.873 1.00 81.25 103 SER A CA 1
ATOM 784 C C . SER A 1 103 ? 9.181 -3.294 -9.789 1.00 81.25 103 SER A C 1
ATOM 786 O O . SER A 1 103 ? 9.758 -2.983 -10.826 1.00 81.25 103 SER A O 1
ATOM 788 N N . ASP A 1 104 ? 8.889 -4.552 -9.462 1.00 82.44 104 ASP A N 1
ATOM 789 C CA . ASP A 1 104 ? 9.147 -5.679 -10.363 1.00 82.44 104 ASP A CA 1
ATOM 790 C C . ASP A 1 104 ? 8.386 -5.505 -11.691 1.00 82.44 104 ASP A C 1
ATOM 792 O O . ASP A 1 104 ? 8.967 -5.573 -12.773 1.00 82.44 104 ASP A O 1
ATOM 796 N N . MET A 1 105 ? 7.110 -5.114 -11.615 1.00 76.19 105 MET A N 1
ATOM 797 C CA . MET A 1 105 ? 6.291 -4.786 -12.789 1.00 76.19 105 MET A CA 1
ATOM 798 C C . MET A 1 105 ? 6.819 -3.591 -13.590 1.00 76.19 105 MET A C 1
ATOM 800 O O . MET A 1 105 ? 6.650 -3.535 -14.806 1.00 76.19 105 MET A O 1
ATOM 804 N N . ALA A 1 106 ? 7.447 -2.628 -12.919 1.00 73.31 106 ALA A N 1
ATOM 805 C CA . ALA A 1 106 ? 8.085 -1.479 -13.547 1.00 73.31 106 ALA A CA 1
ATOM 806 C C . ALA A 1 106 ? 9.463 -1.800 -14.158 1.00 73.31 106 ALA A C 1
ATOM 808 O O . ALA A 1 106 ? 10.136 -0.881 -14.629 1.00 73.31 106 ALA A O 1
ATOM 809 N N . ALA A 1 107 ? 9.909 -3.063 -14.107 1.00 79.69 107 ALA A N 1
ATOM 810 C CA . ALA A 1 107 ? 11.270 -3.481 -14.441 1.00 79.69 107 ALA A CA 1
ATOM 811 C C . ALA A 1 107 ? 12.347 -2.691 -13.667 1.00 79.69 107 ALA A C 1
ATOM 813 O O . ALA A 1 107 ? 13.448 -2.435 -14.160 1.00 79.69 107 ALA A O 1
ATOM 814 N N . LEU A 1 108 ? 12.018 -2.283 -12.440 1.00 78.00 108 LEU A N 1
ATOM 815 C CA . LEU A 1 108 ? 12.911 -1.592 -11.522 1.00 78.00 108 LEU A CA 1
ATOM 816 C C . LEU A 1 108 ? 13.403 -2.562 -10.441 1.00 78.00 108 LEU A C 1
ATOM 818 O O . LEU A 1 108 ? 12.711 -3.521 -10.104 1.00 78.00 108 LEU A O 1
ATOM 822 N N . PRO A 1 109 ? 14.569 -2.313 -9.819 1.00 83.12 109 PRO A N 1
ATOM 823 C CA . PRO A 1 109 ? 15.060 -3.169 -8.746 1.00 83.12 109 PRO A CA 1
ATOM 824 C C . PRO A 1 109 ? 14.086 -3.164 -7.556 1.00 83.12 109 PRO A C 1
ATOM 826 O O . PRO A 1 109 ? 14.011 -2.193 -6.796 1.00 83.12 109 PRO A O 1
ATOM 829 N N . ALA A 1 110 ? 13.330 -4.253 -7.390 1.00 80.38 110 ALA A N 1
ATOM 830 C CA . ALA A 1 110 ? 12.236 -4.341 -6.423 1.00 80.38 110 ALA A CA 1
ATOM 831 C C . ALA A 1 110 ? 12.685 -4.084 -4.976 1.00 80.38 110 ALA A C 1
ATOM 833 O O . ALA A 1 110 ? 12.013 -3.379 -4.225 1.00 80.38 110 ALA A O 1
ATOM 834 N N . MET A 1 111 ? 13.875 -4.572 -4.606 1.00 81.25 111 MET A N 1
ATOM 835 C CA . MET A 1 111 ? 14.437 -4.428 -3.256 1.00 81.25 111 MET A CA 1
ATOM 836 C C . MET A 1 111 ? 14.623 -2.971 -2.812 1.00 81.25 111 MET A C 1
ATOM 838 O O . MET A 1 111 ? 14.468 -2.674 -1.630 1.00 81.25 111 MET A O 1
ATOM 842 N N . ILE A 1 112 ? 14.902 -2.051 -3.741 1.00 86.12 112 ILE A N 1
ATOM 843 C CA . ILE A 1 112 ? 15.101 -0.625 -3.422 1.00 86.12 112 ILE A CA 1
ATOM 844 C C . ILE A 1 112 ? 13.785 0.017 -2.959 1.00 86.12 112 ILE A C 1
ATOM 846 O O . ILE A 1 112 ? 13.774 0.948 -2.154 1.00 86.12 112 ILE A O 1
ATOM 850 N N . HIS A 1 113 ? 12.662 -0.516 -3.430 1.00 84.94 113 HIS A N 1
ATOM 851 C CA . HIS A 1 113 ? 11.351 0.098 -3.299 1.00 84.94 113 HIS A CA 1
ATOM 852 C C . HIS A 1 113 ? 10.478 -0.542 -2.207 1.00 84.94 113 HIS A C 1
ATOM 854 O O . HIS A 1 113 ? 9.405 -0.027 -1.896 1.00 84.94 113 HIS A O 1
ATOM 860 N N . VAL A 1 114 ? 10.976 -1.593 -1.545 1.00 83.69 114 VAL A N 1
ATOM 861 C CA . VAL A 1 114 ? 10.366 -2.190 -0.343 1.00 83.69 114 VAL A CA 1
ATOM 862 C C . VAL A 1 114 ? 10.290 -1.173 0.798 1.00 83.69 114 VAL A C 1
ATOM 864 O O . VAL A 1 114 ? 9.265 -1.068 1.468 1.00 83.69 114 VAL A O 1
ATOM 867 N N . LEU A 1 115 ? 11.356 -0.393 1.015 1.00 83.75 115 LEU A N 1
ATOM 868 C CA . LEU A 1 115 ? 11.412 0.604 2.088 1.00 83.75 115 LEU A CA 1
ATOM 869 C C . LEU A 1 115 ? 10.459 1.796 1.826 1.00 83.75 115 LEU A C 1
ATOM 871 O O . LEU A 1 115 ? 9.637 2.077 2.703 1.00 83.75 115 LEU A O 1
ATOM 875 N N . PRO A 1 116 ? 10.473 2.457 0.644 1.00 85.25 116 PRO A N 1
ATOM 876 C CA . PRO A 1 116 ? 9.447 3.432 0.260 1.00 85.25 116 PRO A CA 1
ATOM 877 C C . PRO A 1 116 ? 8.025 2.877 0.363 1.00 85.25 116 PRO A C 1
ATOM 879 O O . PRO A 1 116 ? 7.149 3.530 0.931 1.00 85.25 116 PRO A O 1
ATOM 882 N N . GLY A 1 117 ? 7.810 1.648 -0.115 1.00 85.44 117 GLY A N 1
ATOM 883 C CA . GLY A 1 117 ? 6.530 0.962 -0.004 1.00 85.44 117 GLY A CA 1
ATOM 884 C C . GLY A 1 117 ? 6.085 0.817 1.452 1.00 85.44 117 GLY A C 1
ATOM 885 O O . GLY A 1 117 ? 4.969 1.199 1.802 1.00 85.44 117 GLY A O 1
ATOM 886 N N . GLY A 1 118 ? 6.965 0.338 2.333 1.00 82.19 118 GLY A N 1
ATOM 887 C CA . GLY A 1 118 ? 6.684 0.196 3.762 1.00 82.19 118 GLY A CA 1
ATOM 888 C C . GLY A 1 118 ? 6.320 1.527 4.424 1.00 82.19 118 GLY A C 1
ATOM 889 O O . GLY A 1 118 ? 5.356 1.585 5.186 1.00 82.19 118 GLY A O 1
ATOM 890 N N . LEU A 1 119 ? 7.023 2.614 4.082 1.00 86.44 119 LEU A N 1
ATOM 891 C CA . LEU A 1 119 ? 6.716 3.965 4.570 1.00 86.44 119 LEU A CA 1
ATOM 892 C C . LEU A 1 119 ? 5.333 4.448 4.112 1.00 86.44 119 LEU A C 1
ATOM 894 O O . LEU A 1 119 ? 4.568 4.966 4.928 1.00 86.44 119 LEU A O 1
ATOM 898 N N . ILE A 1 120 ? 4.980 4.236 2.841 1.00 85.94 120 ILE A N 1
ATOM 899 C CA . ILE A 1 120 ? 3.631 4.519 2.325 1.00 85.94 120 ILE A CA 1
ATOM 900 C C . ILE A 1 120 ? 2.591 3.718 3.119 1.00 85.94 120 ILE A C 1
ATOM 902 O O . ILE A 1 120 ? 1.593 4.277 3.577 1.00 85.94 120 ILE A O 1
ATOM 906 N N . GLY A 1 121 ? 2.855 2.433 3.351 1.00 82.56 121 GLY A N 1
ATOM 907 C CA . GLY A 1 121 ? 2.012 1.554 4.157 1.0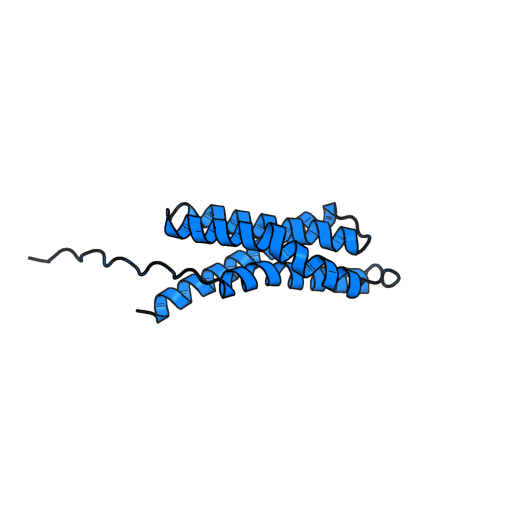0 82.56 121 GLY A CA 1
ATOM 908 C C . GLY A 1 121 ? 1.772 2.066 5.581 1.00 82.56 121 GLY A C 1
ATOM 909 O O . GLY A 1 121 ? 0.635 2.076 6.059 1.00 82.56 121 GLY A O 1
ATOM 910 N N . VAL A 1 122 ? 2.819 2.570 6.241 1.00 85.50 122 VAL A N 1
ATOM 911 C CA . VAL A 1 122 ? 2.734 3.198 7.571 1.00 85.50 122 VAL A CA 1
ATOM 912 C C . VAL A 1 122 ? 1.854 4.448 7.552 1.00 85.50 122 VAL A C 1
ATOM 914 O O . VAL A 1 122 ? 0.985 4.606 8.413 1.00 85.50 122 VAL A O 1
ATOM 917 N N . LEU A 1 123 ? 2.062 5.343 6.584 1.00 84.00 123 LEU A N 1
ATOM 918 C CA . LEU A 1 123 ? 1.300 6.590 6.469 1.00 84.00 123 LEU A CA 1
ATOM 919 C C . LEU A 1 123 ? -0.184 6.324 6.204 1.00 84.00 123 LEU A C 1
ATOM 921 O O . LEU A 1 123 ? -1.055 6.980 6.789 1.00 84.00 123 LEU A O 1
ATOM 925 N N . VAL A 1 124 ? -0.480 5.337 5.361 1.00 82.12 124 VAL A N 1
ATOM 926 C CA . VAL A 1 124 ? -1.853 4.914 5.095 1.00 82.12 124 VAL A CA 1
ATOM 927 C C . VAL A 1 124 ? -2.483 4.315 6.344 1.00 82.12 124 VAL A C 1
ATOM 929 O O . VAL A 1 124 ? -3.579 4.739 6.713 1.00 82.12 124 VAL A O 1
ATOM 932 N N . ALA A 1 125 ? -1.789 3.417 7.046 1.00 77.62 125 ALA A N 1
ATOM 933 C CA . ALA A 1 125 ? -2.263 2.886 8.318 1.00 77.62 125 ALA A CA 1
ATOM 934 C C . ALA A 1 125 ? -2.587 4.032 9.298 1.00 77.62 125 ALA A C 1
ATOM 936 O O . ALA A 1 125 ? -3.716 4.162 9.776 1.00 77.62 125 ALA A O 1
ATOM 937 N N . LEU A 1 126 ? -1.656 4.954 9.527 1.00 81.50 126 LEU A N 1
ATOM 938 C CA . LEU A 1 126 ? -1.889 6.122 10.379 1.00 81.50 126 LEU A CA 1
ATOM 939 C C . LEU A 1 126 ? -3.141 6.923 9.998 1.00 81.50 126 LEU A C 1
ATOM 941 O O . LEU A 1 126 ? -3.919 7.327 10.870 1.00 81.50 126 LEU A O 1
ATOM 945 N N . THR A 1 127 ? -3.340 7.142 8.701 1.00 76.06 127 THR A N 1
ATOM 946 C CA . THR A 1 127 ? -4.480 7.894 8.166 1.00 76.06 127 THR A CA 1
ATOM 947 C C . THR A 1 127 ? -5.793 7.152 8.397 1.00 76.06 127 THR A C 1
ATOM 949 O O . THR A 1 127 ? -6.729 7.723 8.963 1.00 76.06 127 THR A O 1
ATOM 952 N N . LEU A 1 128 ? -5.843 5.863 8.057 1.00 73.12 128 LEU A N 1
ATOM 953 C CA . LEU A 1 128 ? -7.001 5.003 8.301 1.00 73.12 128 LEU A CA 1
ATOM 954 C C . LEU A 1 128 ? -7.357 4.957 9.781 1.00 73.12 128 LEU A C 1
ATOM 956 O O . LEU A 1 128 ? -8.523 5.083 10.140 1.00 73.12 128 LEU A O 1
ATOM 960 N N . ARG A 1 129 ? -6.356 4.835 10.652 1.00 73.81 129 ARG A N 1
ATOM 961 C CA . ARG A 1 129 ? -6.552 4.796 12.099 1.00 73.81 129 ARG A CA 1
ATOM 962 C C . ARG A 1 129 ? -7.159 6.092 12.629 1.00 73.81 129 ARG A C 1
ATOM 964 O O . ARG A 1 129 ? -8.067 6.060 13.461 1.00 73.81 129 ARG A O 1
ATOM 971 N N . ARG A 1 130 ? -6.702 7.247 12.132 1.00 75.62 130 ARG A N 1
ATOM 972 C CA . ARG A 1 130 ? -7.314 8.547 12.459 1.00 75.62 130 ARG A CA 1
ATOM 973 C C . ARG A 1 130 ? -8.768 8.615 11.993 1.00 75.62 130 ARG A C 1
ATOM 975 O O . ARG A 1 130 ? -9.614 9.087 12.753 1.00 75.62 130 ARG A O 1
ATOM 982 N N . MET A 1 131 ? -9.065 8.128 10.788 1.00 70.12 131 MET A N 1
ATOM 983 C CA . MET A 1 131 ? -10.436 8.064 10.270 1.00 70.12 131 MET A CA 1
ATOM 984 C C . MET A 1 131 ? -11.318 7.132 11.111 1.00 70.12 131 MET A C 1
ATOM 986 O O . MET A 1 131 ? -12.430 7.512 11.476 1.00 70.12 131 MET A O 1
ATOM 990 N N . TRP A 1 132 ? -10.804 5.957 11.482 1.00 71.62 132 TRP A N 1
ATOM 991 C CA . TRP A 1 132 ? -11.484 4.978 12.330 1.00 71.62 132 TRP A CA 1
ATOM 992 C C . TRP A 1 132 ? -11.877 5.567 13.684 1.00 71.62 132 TRP A C 1
ATOM 994 O O . TRP A 1 132 ? -13.039 5.472 14.079 1.00 71.62 132 TRP A O 1
ATOM 1004 N N . ARG A 1 133 ? -10.937 6.240 14.355 1.00 71.00 133 ARG A N 1
ATOM 1005 C CA . ARG A 1 133 ? -11.172 6.866 15.665 1.00 71.00 133 ARG A CA 1
ATOM 1006 C C . ARG A 1 133 ? -12.141 8.042 15.601 1.00 71.00 133 ARG A C 1
ATOM 1008 O O . ARG A 1 133 ? -12.986 8.172 16.479 1.00 71.00 133 ARG A O 1
ATOM 1015 N N . ARG A 1 134 ? -12.054 8.884 14.566 1.00 65.12 134 ARG A N 1
ATOM 1016 C CA . ARG A 1 134 ? -12.986 10.011 14.391 1.00 65.12 134 ARG A CA 1
ATOM 1017 C C . ARG A 1 134 ? -14.407 9.544 14.101 1.00 65.12 134 ARG A C 1
ATOM 1019 O O . ARG A 1 134 ? -15.340 10.101 14.658 1.00 65.12 134 ARG A O 1
ATOM 1026 N N . ALA A 1 135 ? -14.578 8.516 13.277 1.00 57.12 135 ALA A N 1
ATOM 1027 C CA . ALA A 1 135 ? -15.907 8.008 12.957 1.00 57.12 135 ALA A CA 1
ATOM 1028 C C . ALA A 1 135 ? -16.589 7.319 14.152 1.00 57.12 135 ALA A C 1
ATOM 1030 O O . ALA A 1 135 ? -17.803 7.415 14.280 1.00 57.12 135 ALA A O 1
ATOM 1031 N N . GLY A 1 136 ? -15.824 6.672 15.041 1.00 52.22 136 GLY A N 1
ATOM 1032 C CA . GLY A 1 136 ? -16.357 6.152 16.307 1.00 52.22 136 GLY A CA 1
ATOM 1033 C C . GLY A 1 136 ? -16.806 7.252 17.278 1.00 52.22 136 GLY A C 1
ATOM 1034 O O . GLY A 1 136 ? -17.733 7.036 18.044 1.00 52.22 136 GLY A O 1
ATOM 1035 N N . ALA A 1 137 ? -16.200 8.443 17.211 1.00 48.56 137 ALA A N 1
ATOM 1036 C CA . ALA A 1 137 ? -16.562 9.583 18.057 1.00 48.56 137 ALA A CA 1
ATOM 1037 C C . ALA A 1 137 ? -17.812 10.349 17.583 1.00 48.56 137 ALA A C 1
ATOM 1039 O O . ALA A 1 137 ? -18.404 11.064 18.376 1.00 48.56 137 ALA A O 1
ATOM 1040 N N . ILE A 1 138 ? -18.196 10.226 16.306 1.00 50.78 138 ILE A N 1
ATOM 1041 C CA . ILE A 1 138 ? -19.364 10.919 15.724 1.00 50.78 138 ILE A CA 1
ATOM 1042 C C . ILE A 1 138 ? -20.657 10.094 15.896 1.00 50.78 138 ILE A C 1
ATOM 1044 O O . ILE A 1 138 ? -21.751 10.621 15.745 1.00 50.78 138 ILE A O 1
ATOM 1048 N N . ALA A 1 139 ? -20.540 8.798 16.201 1.00 38.94 139 ALA A N 1
ATOM 1049 C CA . ALA A 1 139 ? -21.676 7.893 16.396 1.00 38.94 139 ALA A CA 1
ATOM 1050 C C . ALA A 1 139 ? -22.190 7.826 17.856 1.00 38.94 139 ALA A C 1
ATOM 1052 O O . ALA A 1 139 ? -23.102 7.047 18.128 1.00 38.94 139 ALA A O 1
ATOM 1053 N N . CYS A 1 140 ? -21.609 8.614 18.769 1.00 37.91 140 CYS A N 1
ATOM 1054 C CA . CYS A 1 140 ? -22.053 8.816 20.155 1.00 37.91 140 CYS A CA 1
ATOM 1055 C C . CYS A 1 140 ? -22.727 10.177 20.307 1.00 37.91 140 CYS A C 1
ATOM 1057 O O . CYS A 1 140 ? -23.669 10.252 21.123 1.00 37.91 140 CYS A O 1
#